Protein AF-A0A7C3LJU4-F1 (afdb_monomer_lite)

Foldseek 3Di:
DVVVVVVLVVLQVPAAEPPDQQAFDQDPQKTKHFHDFDFDPVVVPDDQFAFWKKKFWAWLQQATPDIGTSGGSPDCSVVVSRRVRSNVMGIDGPVSVPADVVVIHIDIHIHGYDD

pLDDT: mean 82.96, std 11.98, range [48.06, 95.75]

Structure (mmCIF, N/CA/C/O backbone):
data_AF-A0A7C3LJU4-F1
#
_entry.id   AF-A0A7C3LJU4-F1
#
loop_
_atom_site.group_PDB
_atom_site.id
_atom_site.type_symbol
_atom_site.label_atom_id
_atom_site.label_alt_id
_atom_site.label_comp_id
_atom_site.label_asym_id
_atom_site.label_entity_id
_atom_site.label_seq_id
_atom_site.pdbx_PDB_ins_code
_atom_site.Cartn_x
_atom_site.Cartn_y
_atom_site.Cartn_z
_atom_site.occupancy
_atom_site.B_iso_or_equiv
_atom_site.auth_seq_id
_atom_site.auth_comp_id
_atom_site.auth_asym_id
_atom_site.auth_atom_id
_atom_site.pdbx_PDB_model_num
ATOM 1 N N . MET A 1 1 ? -6.515 18.442 -21.233 1.00 52.94 1 MET A N 1
ATOM 2 C CA . MET A 1 1 ? -5.853 17.146 -20.941 1.00 52.94 1 MET A CA 1
ATOM 3 C C . MET A 1 1 ? -4.485 17.273 -20.240 1.00 52.94 1 MET A C 1
ATOM 5 O O . MET A 1 1 ? -3.880 16.246 -19.970 1.00 52.94 1 MET A O 1
ATOM 9 N N . LEU A 1 2 ? -3.998 18.476 -19.881 1.00 53.84 2 LEU A N 1
ATOM 10 C CA . LEU A 1 2 ? -2.714 18.648 -19.165 1.00 53.84 2 LEU A CA 1
ATOM 11 C C . LEU A 1 2 ? -2.793 18.287 -17.664 1.00 53.84 2 LEU A C 1
ATOM 13 O O . LEU A 1 2 ? -1.862 17.708 -17.115 1.00 53.84 2 LEU A O 1
ATOM 17 N N . SER A 1 3 ? -3.953 18.536 -17.045 1.00 71.88 3 SER A N 1
ATOM 18 C CA . SER A 1 3 ? -4.160 18.386 -15.597 1.00 71.88 3 SER A CA 1
ATOM 19 C C . SER A 1 3 ? -3.902 16.972 -15.069 1.00 71.88 3 SER A C 1
ATOM 21 O O . SER A 1 3 ? -3.360 16.831 -13.981 1.00 71.88 3 SER A O 1
ATOM 23 N N . ASP A 1 4 ? -4.253 15.924 -15.819 1.00 70.81 4 ASP A N 1
ATOM 24 C CA . ASP A 1 4 ? -4.167 14.543 -15.321 1.00 70.81 4 ASP A CA 1
ATOM 25 C C . ASP A 1 4 ? -2.708 14.074 -15.148 1.00 70.81 4 ASP A C 1
ATOM 27 O O . ASP A 1 4 ? -2.321 13.532 -14.110 1.00 70.81 4 ASP A O 1
ATOM 31 N N . ARG A 1 5 ? -1.848 14.399 -16.122 1.00 72.12 5 ARG A N 1
ATOM 32 C CA . ARG A 1 5 ? -0.415 14.065 -16.078 1.00 72.12 5 ARG A CA 1
ATOM 33 C C . ARG A 1 5 ? 0.329 14.848 -15.004 1.00 72.12 5 ARG A C 1
ATOM 35 O O . ARG A 1 5 ? 1.198 14.291 -14.333 1.00 72.12 5 ARG A O 1
ATOM 42 N N . GLU A 1 6 ? -0.005 16.123 -14.829 1.00 74.44 6 GLU A N 1
ATOM 43 C CA . GLU A 1 6 ? 0.590 16.955 -13.781 1.00 74.44 6 GLU A CA 1
ATOM 44 C C . GLU A 1 6 ? 0.179 16.471 -12.385 1.00 74.44 6 GLU A C 1
ATOM 46 O O . GLU A 1 6 ? 1.030 16.359 -11.497 1.00 74.44 6 GLU A O 1
ATOM 51 N N . SER A 1 7 ? -1.089 16.084 -12.206 1.00 77.44 7 SER A N 1
ATOM 52 C CA . SER A 1 7 ? -1.578 15.471 -10.968 1.00 77.44 7 SER A CA 1
ATOM 53 C C . SER A 1 7 ? -0.881 14.142 -10.660 1.00 77.44 7 SER A C 1
ATOM 55 O O . SER A 1 7 ? -0.474 13.925 -9.516 1.00 77.44 7 SER A O 1
ATOM 57 N N . LEU A 1 8 ? -0.670 13.278 -11.659 1.00 80.25 8 LEU A N 1
ATOM 58 C CA . LEU A 1 8 ? 0.074 12.025 -11.490 1.00 80.25 8 LEU A CA 1
ATOM 59 C C . LEU A 1 8 ? 1.537 12.277 -11.095 1.00 80.25 8 LEU A C 1
ATOM 61 O O . LEU A 1 8 ? 2.049 11.668 -10.155 1.00 80.25 8 LEU A O 1
ATOM 65 N N . ALA A 1 9 ? 2.212 13.206 -11.773 1.00 80.19 9 ALA A N 1
ATOM 66 C CA . ALA A 1 9 ? 3.597 13.545 -11.463 1.00 80.19 9 ALA A CA 1
ATOM 67 C C . ALA A 1 9 ? 3.741 14.128 -10.045 1.00 80.19 9 ALA A C 1
ATOM 69 O O . ALA A 1 9 ? 4.680 13.787 -9.321 1.00 80.19 9 ALA A O 1
ATOM 70 N N . ALA A 1 10 ? 2.800 14.976 -9.620 1.00 82.56 10 ALA A N 1
ATOM 71 C CA . ALA A 1 10 ? 2.768 15.523 -8.267 1.00 82.56 10 ALA A CA 1
ATOM 72 C C . ALA A 1 10 ? 2.537 14.435 -7.205 1.00 82.56 10 ALA A C 1
ATOM 74 O O . ALA A 1 10 ? 3.216 14.440 -6.176 1.00 82.56 10 ALA A O 1
ATOM 75 N N . ALA A 1 11 ? 1.634 13.487 -7.470 1.00 79.06 11 ALA A N 1
ATOM 76 C CA . ALA A 1 11 ? 1.387 12.328 -6.614 1.00 79.06 11 ALA A CA 1
ATOM 77 C C . ALA A 1 11 ? 2.654 11.482 -6.421 1.00 79.06 11 ALA A C 1
ATOM 79 O O . ALA A 1 11 ? 3.074 11.231 -5.294 1.00 79.06 11 ALA A O 1
ATOM 80 N N . ILE A 1 12 ? 3.341 11.146 -7.517 1.00 81.50 12 ILE A N 1
ATOM 81 C CA . ILE A 1 12 ? 4.603 10.396 -7.473 1.00 81.50 12 ILE A CA 1
ATOM 82 C C . ILE A 1 12 ? 5.662 11.142 -6.649 1.00 81.50 12 ILE A C 1
ATOM 84 O O . ILE A 1 12 ? 6.361 10.530 -5.843 1.00 81.50 12 ILE A O 1
ATOM 88 N N . ARG A 1 13 ? 5.791 12.465 -6.805 1.00 83.06 13 ARG A N 1
ATOM 89 C CA . ARG A 1 13 ? 6.771 13.262 -6.042 1.00 83.06 13 ARG A CA 1
ATOM 90 C C . ARG A 1 13 ? 6.484 13.289 -4.540 1.00 83.06 13 ARG A C 1
ATOM 92 O O . ARG A 1 13 ? 7.431 13.301 -3.763 1.00 83.06 13 ARG A O 1
ATOM 99 N N . ARG A 1 14 ? 5.209 13.284 -4.140 1.00 84.62 14 ARG A N 1
ATOM 100 C CA . ARG A 1 14 ? 4.770 13.326 -2.732 1.00 84.62 14 ARG A CA 1
ATOM 101 C C . ARG A 1 14 ? 4.604 11.945 -2.095 1.00 84.62 14 ARG A C 1
ATOM 103 O O . ARG A 1 14 ? 4.238 11.874 -0.924 1.00 84.62 14 ARG A O 1
ATOM 110 N N . ALA A 1 15 ? 4.844 10.873 -2.849 1.00 84.44 15 ALA A N 1
ATOM 111 C CA . ALA A 1 15 ? 4.733 9.515 -2.346 1.00 84.44 15 ALA A CA 1
ATOM 112 C C . ALA A 1 15 ? 5.664 9.298 -1.147 1.00 84.44 15 ALA A C 1
ATOM 114 O O . ALA A 1 15 ? 6.838 9.675 -1.180 1.00 84.44 15 ALA A O 1
ATOM 115 N N . VAL A 1 16 ? 5.129 8.672 -0.103 1.00 86.81 16 VAL A N 1
ATOM 116 C CA . VAL A 1 16 ? 5.878 8.375 1.116 1.00 86.81 16 VAL A CA 1
ATOM 117 C C . VAL A 1 16 ? 6.788 7.184 0.848 1.00 86.81 16 VAL A C 1
ATOM 119 O O . VAL A 1 16 ? 6.360 6.180 0.280 1.00 86.81 16 VAL A O 1
ATOM 122 N N . ASN A 1 17 ? 8.053 7.300 1.231 1.00 86.56 17 ASN A N 1
ATOM 123 C CA . ASN A 1 17 ? 9.030 6.243 1.030 1.00 86.56 17 ASN A CA 1
ATOM 124 C C . ASN A 1 17 ? 8.839 5.142 2.079 1.00 86.56 17 ASN A C 1
ATOM 126 O O . ASN A 1 17 ? 8.929 5.394 3.278 1.00 86.56 17 ASN A O 1
ATOM 130 N N . LEU A 1 18 ? 8.605 3.916 1.624 1.00 82.56 18 LEU A N 1
ATOM 131 C CA . LEU A 1 18 ? 8.623 2.736 2.471 1.00 82.56 18 LEU A CA 1
ATOM 132 C C . LEU A 1 18 ? 10.047 2.180 2.505 1.00 82.56 18 LEU A C 1
ATOM 134 O O . LEU A 1 18 ? 10.434 1.410 1.631 1.00 82.56 18 LEU A O 1
ATOM 138 N N . GLU A 1 19 ? 10.826 2.617 3.492 1.00 71.56 19 GLU A N 1
ATOM 139 C CA . GLU A 1 19 ? 12.236 2.227 3.648 1.00 71.56 19 GLU A CA 1
ATOM 140 C C . GLU A 1 19 ? 12.407 0.927 4.442 1.00 71.56 19 GLU A C 1
ATOM 142 O O . GLU A 1 19 ? 13.351 0.171 4.223 1.00 71.56 19 GLU A O 1
ATOM 147 N N . ARG A 1 20 ? 11.505 0.656 5.394 1.00 70.56 20 ARG A N 1
ATOM 148 C CA . ARG A 1 20 ? 11.579 -0.520 6.269 1.00 70.56 20 ARG A CA 1
ATOM 149 C C . ARG A 1 20 ? 10.247 -1.243 6.338 1.00 70.56 20 ARG A C 1
ATOM 151 O O . ARG A 1 20 ? 9.262 -0.737 6.867 1.00 70.56 20 ARG A O 1
ATOM 158 N N . TRP A 1 21 ? 10.254 -2.478 5.855 1.00 70.88 21 TRP A N 1
ATOM 159 C CA . TRP A 1 21 ? 9.140 -3.405 6.011 1.00 70.88 21 TRP A CA 1
ATOM 160 C C . TRP A 1 21 ? 8.898 -3.731 7.487 1.00 70.88 21 TRP A C 1
ATOM 162 O O . TRP A 1 21 ? 9.848 -3.964 8.234 1.00 70.88 21 TRP A O 1
ATOM 172 N N . GLY A 1 22 ? 7.629 -3.779 7.897 1.00 63.53 22 GLY A N 1
ATOM 173 C CA . GLY A 1 22 ? 7.242 -4.095 9.275 1.00 63.53 22 GLY A CA 1
ATOM 174 C C . GLY A 1 22 ? 7.324 -2.916 10.247 1.00 63.53 22 GLY A C 1
ATOM 175 O O . GLY A 1 22 ? 6.923 -3.066 11.399 1.00 63.53 22 GLY A O 1
ATOM 176 N N . GLN A 1 23 ? 7.784 -1.743 9.799 1.00 64.56 23 GLN A N 1
ATOM 177 C CA . GLN A 1 23 ? 7.578 -0.502 10.537 1.00 64.56 23 GLN A CA 1
ATOM 178 C C . GLN A 1 23 ? 6.301 0.185 10.046 1.00 64.56 23 GLN A C 1
ATOM 180 O O . GLN A 1 23 ? 6.027 0.184 8.839 1.00 64.56 23 GLN A O 1
ATOM 185 N N . PRO A 1 24 ? 5.495 0.743 10.964 1.00 68.69 24 PRO A N 1
ATOM 186 C CA . PRO A 1 24 ? 4.310 1.473 10.573 1.00 68.69 24 PRO A CA 1
ATOM 187 C C . PRO A 1 24 ? 4.696 2.713 9.762 1.00 68.69 24 PRO A C 1
ATOM 189 O O . PRO A 1 24 ? 5.498 3.535 10.204 1.00 68.69 24 PRO A O 1
ATOM 192 N N . LEU A 1 25 ? 4.110 2.849 8.575 1.00 79.25 25 LEU A N 1
ATOM 193 C CA . LEU A 1 25 ? 4.269 4.034 7.745 1.00 79.25 25 LEU A CA 1
ATOM 194 C C . LEU A 1 25 ? 3.298 5.102 8.248 1.00 79.25 25 LEU A C 1
ATOM 196 O O . LEU A 1 25 ? 2.085 4.885 8.230 1.00 79.25 25 LEU A O 1
ATOM 200 N N . VAL A 1 26 ? 3.819 6.243 8.695 1.00 78.62 26 VAL A N 1
ATOM 201 C CA . VAL A 1 26 ? 2.978 7.362 9.131 1.00 78.62 26 VAL A CA 1
ATOM 202 C C . VAL A 1 26 ? 2.748 8.304 7.955 1.00 78.62 26 VAL A C 1
ATOM 204 O O . VAL A 1 26 ? 3.684 8.917 7.446 1.00 78.62 26 VAL A O 1
ATOM 207 N N . ALA A 1 27 ? 1.499 8.421 7.510 1.00 77.50 27 ALA A N 1
ATOM 208 C CA . ALA A 1 27 ? 1.130 9.260 6.376 1.00 77.50 27 ALA A CA 1
ATOM 209 C C . ALA A 1 27 ? -0.251 9.882 6.590 1.00 77.50 27 ALA A C 1
ATOM 211 O O . ALA A 1 27 ? -1.213 9.177 6.867 1.00 77.50 27 ALA A O 1
ATOM 212 N N . LYS A 1 28 ? -0.367 11.210 6.438 1.00 75.56 28 LYS A N 1
ATOM 213 C CA . LYS A 1 28 ? -1.642 11.951 6.573 1.00 75.56 28 LYS A CA 1
ATOM 214 C C . LYS A 1 28 ? -2.403 11.670 7.887 1.00 75.56 28 LYS A C 1
ATOM 216 O O . LYS A 1 28 ? -3.628 11.612 7.891 1.00 75.56 28 LYS A O 1
ATOM 221 N N . GLY A 1 29 ? -1.685 11.477 8.996 1.00 77.88 29 GLY A N 1
ATOM 222 C CA . GLY A 1 29 ? -2.298 11.134 10.288 1.00 77.88 29 GLY A CA 1
ATOM 223 C C . GLY A 1 29 ? -2.815 9.692 10.379 1.00 77.88 29 GLY A C 1
ATOM 224 O O . GLY A 1 29 ? -3.577 9.378 11.290 1.00 77.88 29 GLY A O 1
ATOM 225 N N . LEU A 1 30 ? -2.415 8.829 9.441 1.00 84.44 30 LEU A N 1
ATOM 226 C CA . LEU A 1 30 ? -2.632 7.388 9.480 1.00 84.44 30 LEU A CA 1
ATOM 227 C C . LEU A 1 30 ? -1.343 6.672 9.854 1.00 84.44 30 LEU A C 1
ATOM 229 O O . LEU A 1 30 ? -0.270 7.017 9.360 1.00 84.44 30 LEU A O 1
ATOM 233 N N . THR A 1 31 ? -1.487 5.633 10.659 1.00 89.56 31 THR A N 1
ATOM 234 C CA . THR A 1 31 ? -0.472 4.626 10.946 1.00 89.56 31 THR A CA 1
ATOM 235 C C . THR A 1 31 ? -0.794 3.405 10.095 1.00 89.56 31 THR A C 1
ATOM 237 O O . THR A 1 31 ? -1.814 2.750 10.303 1.00 89.56 31 THR A O 1
ATOM 240 N N . ILE A 1 32 ? 0.050 3.098 9.112 1.00 89.94 32 ILE A N 1
ATOM 241 C CA . ILE A 1 32 ? -0.180 2.003 8.164 1.00 89.94 32 ILE A CA 1
ATOM 242 C C . ILE A 1 32 ? 0.727 0.832 8.524 1.00 89.94 32 ILE A C 1
ATOM 244 O O . ILE A 1 32 ? 1.950 0.929 8.434 1.00 89.94 32 ILE A O 1
ATOM 248 N N . LYS A 1 33 ? 0.132 -0.300 8.891 1.00 89.75 33 LYS A N 1
ATOM 249 C CA . LYS A 1 33 ? 0.832 -1.570 9.087 1.00 89.75 33 LYS A CA 1
ATOM 250 C C . LYS A 1 33 ? 1.081 -2.209 7.724 1.00 89.75 33 LYS A C 1
ATOM 252 O O . LYS A 1 33 ? 0.142 -2.599 7.029 1.00 89.75 33 LYS A O 1
ATOM 257 N N . THR A 1 34 ? 2.354 -2.291 7.348 1.00 87.50 34 THR A N 1
ATOM 258 C CA . THR A 1 34 ? 2.786 -2.832 6.056 1.00 87.50 34 THR A CA 1
ATOM 259 C C . THR A 1 34 ? 3.172 -4.304 6.168 1.00 87.50 34 THR A C 1
ATOM 261 O O . THR A 1 34 ? 3.799 -4.739 7.134 1.00 87.50 34 THR A O 1
ATOM 264 N N . VAL A 1 35 ? 2.819 -5.077 5.144 1.00 87.12 35 VAL A N 1
ATOM 265 C CA . VAL A 1 35 ? 3.219 -6.478 4.973 1.00 87.12 35 VAL A CA 1
ATOM 266 C C . VAL A 1 35 ? 4.318 -6.545 3.922 1.00 87.12 35 VAL A C 1
ATOM 268 O O . VAL A 1 35 ? 4.235 -5.885 2.885 1.00 87.12 35 VAL A O 1
ATOM 271 N N . ARG A 1 36 ? 5.361 -7.339 4.196 1.00 83.25 36 ARG A N 1
ATOM 272 C CA . ARG A 1 36 ? 6.490 -7.516 3.279 1.00 83.25 36 ARG A CA 1
ATOM 273 C C . ARG A 1 36 ? 6.091 -8.396 2.084 1.00 83.25 36 ARG A C 1
ATOM 275 O O . ARG A 1 36 ? 5.646 -9.523 2.309 1.00 83.25 36 ARG A O 1
ATOM 282 N N . PRO A 1 37 ? 6.314 -7.952 0.836 1.00 82.19 37 PRO A N 1
ATOM 283 C CA . PRO A 1 37 ? 6.079 -8.761 -0.350 1.00 82.19 37 PRO A CA 1
ATOM 284 C C . PRO A 1 37 ? 6.993 -9.982 -0.385 1.00 82.19 37 PRO A C 1
ATOM 286 O O . PRO A 1 37 ? 8.185 -9.916 -0.063 1.00 82.19 37 PRO A O 1
ATOM 289 N N . LYS A 1 38 ? 6.420 -11.112 -0.802 1.00 80.00 38 LYS A N 1
ATOM 290 C CA . LYS A 1 38 ? 7.153 -12.355 -1.041 1.00 80.00 38 LYS A CA 1
ATOM 291 C C . LYS A 1 38 ? 7.626 -12.373 -2.487 1.00 80.00 38 LYS A C 1
ATOM 293 O O . LYS A 1 38 ? 6.862 -12.683 -3.393 1.00 80.00 38 LYS A O 1
ATOM 298 N N . PHE A 1 39 ? 8.888 -12.029 -2.692 1.00 73.75 39 PHE A N 1
ATOM 299 C CA . PHE A 1 39 ? 9.518 -12.113 -4.004 1.00 73.75 39 PHE A CA 1
ATOM 300 C C . PHE A 1 39 ? 9.971 -13.548 -4.304 1.00 73.75 39 PHE A C 1
ATOM 302 O O . PHE A 1 39 ? 10.397 -14.268 -3.396 1.00 73.75 39 PHE A O 1
ATOM 309 N N . SER A 1 40 ? 9.910 -13.964 -5.571 1.00 67.50 40 SER A N 1
ATOM 310 C CA . SER A 1 40 ? 10.504 -15.235 -5.995 1.00 67.50 40 SER A CA 1
ATOM 311 C C . SER A 1 40 ? 12.041 -15.154 -5.911 1.00 67.50 40 SER A C 1
ATOM 313 O O . SER A 1 40 ? 12.622 -14.064 -5.908 1.00 67.50 40 SER A O 1
ATOM 315 N N . LYS A 1 41 ? 12.735 -16.302 -5.833 1.00 58.25 41 LYS A N 1
ATOM 316 C CA . LYS A 1 41 ? 14.213 -16.348 -5.742 1.00 58.25 41 LYS A CA 1
ATOM 317 C C . LYS A 1 41 ? 14.910 -15.634 -6.916 1.00 58.25 41 LYS A C 1
ATOM 319 O O . LYS A 1 41 ? 15.999 -15.103 -6.730 1.00 58.25 41 LYS A O 1
ATOM 324 N N . TYR A 1 42 ? 14.277 -15.572 -8.090 1.00 52.94 42 TYR A N 1
ATOM 325 C CA . TYR A 1 42 ? 14.812 -14.890 -9.275 1.00 52.94 42 TYR A CA 1
ATOM 326 C C . TYR A 1 42 ? 14.785 -13.359 -9.142 1.00 52.94 42 TYR A C 1
ATOM 328 O O . TYR A 1 42 ? 15.676 -12.668 -9.631 1.00 52.94 42 TYR A O 1
ATOM 336 N N . THR A 1 43 ? 13.822 -12.811 -8.402 1.00 53.25 43 THR A N 1
ATOM 337 C CA . THR A 1 43 ? 13.622 -11.366 -8.261 1.00 53.25 43 THR A CA 1
ATOM 338 C C . THR A 1 43 ? 14.697 -10.688 -7.397 1.00 53.25 43 THR A C 1
ATOM 340 O O . THR A 1 43 ? 14.976 -9.501 -7.598 1.00 53.25 43 THR A O 1
ATOM 343 N N . GLN A 1 44 ? 15.337 -11.409 -6.460 1.00 51.56 44 GLN A N 1
ATOM 344 C CA . GLN A 1 44 ? 16.449 -10.883 -5.642 1.00 51.56 44 GLN A CA 1
ATOM 345 C C . GLN A 1 44 ? 17.675 -10.474 -6.481 1.00 51.56 44 GLN A C 1
ATOM 347 O O . GLN A 1 44 ? 18.477 -9.672 -6.014 1.00 51.56 44 GLN A O 1
ATOM 352 N N . ILE A 1 45 ? 17.786 -10.976 -7.718 1.00 48.06 45 ILE A N 1
ATOM 353 C CA . ILE A 1 45 ? 18.949 -10.814 -8.610 1.00 48.06 45 ILE A CA 1
ATOM 354 C C . ILE A 1 45 ? 18.731 -9.697 -9.651 1.00 48.06 45 ILE A C 1
ATOM 356 O O . ILE A 1 45 ? 19.652 -9.316 -10.366 1.00 48.06 45 ILE A O 1
ATOM 360 N N . THR A 1 46 ? 17.531 -9.112 -9.730 1.00 54.03 46 THR A N 1
ATOM 361 C CA . THR A 1 46 ? 17.239 -8.035 -10.694 1.00 54.03 46 THR A CA 1
ATOM 362 C C . THR A 1 46 ? 17.894 -6.711 -10.277 1.00 54.03 46 THR A C 1
ATOM 364 O O . THR A 1 46 ? 17.290 -5.886 -9.583 1.00 54.03 46 THR A O 1
ATOM 367 N N . SER A 1 47 ? 19.141 -6.512 -10.706 1.00 52.41 47 SER A N 1
ATOM 368 C CA . SER A 1 47 ? 19.818 -5.219 -10.750 1.00 52.41 47 SER A CA 1
ATOM 369 C C . SER A 1 47 ? 19.142 -4.341 -11.814 1.00 52.41 47 SER A C 1
ATOM 371 O O . SER A 1 47 ? 19.101 -4.688 -12.989 1.00 52.41 47 SER A O 1
ATOM 373 N N . GLY A 1 48 ? 18.548 -3.215 -11.404 1.00 59.75 48 GLY A N 1
ATOM 374 C CA . GLY A 1 48 ? 17.985 -2.214 -12.328 1.00 59.75 48 GLY A CA 1
ATOM 375 C C . GLY A 1 48 ? 16.476 -1.955 -12.241 1.00 59.75 48 GLY A C 1
ATOM 376 O O . GLY A 1 48 ? 15.992 -1.046 -12.913 1.00 59.75 48 GLY A O 1
ATOM 377 N N . ALA A 1 49 ? 15.727 -2.681 -11.403 1.00 69.44 49 ALA A N 1
ATOM 378 C CA . ALA A 1 49 ? 14.321 -2.355 -11.149 1.00 69.44 49 ALA A CA 1
ATOM 379 C C . ALA A 1 49 ? 14.204 -0.991 -10.445 1.00 69.44 49 ALA A C 1
ATOM 381 O O . ALA A 1 49 ? 14.869 -0.746 -9.434 1.00 69.44 49 ALA A O 1
ATOM 382 N N . ARG A 1 50 ? 13.354 -0.099 -10.967 1.00 82.94 50 ARG A N 1
ATOM 383 C CA . ARG A 1 50 ? 13.049 1.180 -10.303 1.00 82.94 50 ARG A CA 1
ATOM 384 C C . ARG A 1 50 ? 12.162 0.925 -9.086 1.00 82.94 50 ARG A C 1
ATOM 386 O O . ARG A 1 50 ? 11.431 -0.057 -9.052 1.00 82.94 50 ARG A O 1
ATOM 393 N N . ALA A 1 51 ? 12.188 1.825 -8.108 1.00 85.44 51 ALA A N 1
ATOM 394 C CA . ALA A 1 51 ? 11.245 1.780 -6.993 1.00 85.44 51 ALA A CA 1
ATOM 395 C C . ALA A 1 51 ? 9.815 2.028 -7.518 1.00 85.44 51 ALA A C 1
ATOM 397 O O . ALA A 1 51 ? 9.555 3.133 -8.014 1.00 85.44 51 ALA A O 1
ATOM 398 N N . PRO A 1 52 ? 8.895 1.047 -7.446 1.00 90.00 52 PRO A N 1
ATOM 399 C CA . PRO A 1 52 ? 7.529 1.265 -7.889 1.00 90.00 52 PRO A CA 1
ATOM 400 C C . PRO A 1 52 ? 6.809 2.223 -6.937 1.00 90.00 52 PRO A C 1
ATOM 402 O O . PRO A 1 52 ? 7.102 2.290 -5.738 1.00 90.00 52 PRO A O 1
ATOM 405 N N . VAL A 1 53 ? 5.850 2.969 -7.480 1.00 92.44 53 VAL A N 1
ATOM 406 C CA . VAL A 1 53 ? 4.966 3.845 -6.709 1.00 92.44 53 VAL A CA 1
ATOM 407 C C . VAL A 1 53 ? 3.543 3.346 -6.862 1.00 92.44 53 VAL A C 1
ATOM 409 O O . VAL A 1 53 ? 3.028 3.263 -7.978 1.00 92.44 53 VAL A O 1
ATOM 412 N N . ILE A 1 54 ? 2.914 3.037 -5.736 1.00 93.44 54 ILE A N 1
ATOM 413 C CA . ILE A 1 54 ? 1.535 2.562 -5.664 1.00 93.44 54 ILE A CA 1
ATOM 414 C C . ILE A 1 54 ? 0.673 3.559 -4.895 1.00 93.44 54 ILE A C 1
ATOM 4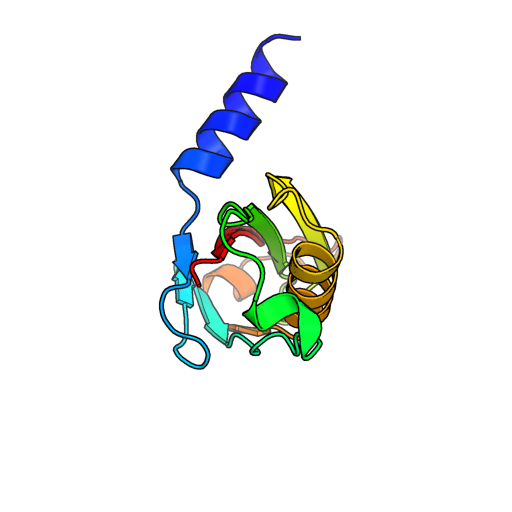16 O O . ILE A 1 54 ? 1.144 4.223 -3.977 1.00 93.44 54 ILE A O 1
ATOM 420 N N . ARG A 1 55 ? -0.601 3.647 -5.256 1.00 94.56 55 ARG A N 1
ATOM 421 C CA . ARG A 1 55 ? -1.645 4.331 -4.502 1.00 94.56 55 ARG A CA 1
ATOM 422 C C . ARG A 1 55 ? -2.508 3.284 -3.832 1.00 94.56 55 ARG A C 1
ATOM 424 O O . ARG A 1 55 ? -3.113 2.473 -4.523 1.00 94.56 55 ARG A O 1
ATOM 431 N N . VAL A 1 56 ? -2.578 3.332 -2.512 1.00 94.50 56 VAL A N 1
ATOM 432 C CA . VAL A 1 56 ? -3.407 2.443 -1.700 1.00 94.50 56 VAL A CA 1
ATOM 433 C C . VAL A 1 56 ? -4.587 3.243 -1.166 1.00 94.50 56 VAL A C 1
ATOM 435 O O . VAL A 1 56 ? -4.400 4.313 -0.587 1.00 94.50 56 VAL A O 1
ATOM 438 N N . MET A 1 57 ? -5.799 2.752 -1.397 1.00 95.19 57 MET A N 1
ATOM 439 C CA . MET A 1 57 ? -7.043 3.385 -0.966 1.00 95.19 57 MET A CA 1
ATOM 440 C C . MET A 1 57 ? -7.562 2.656 0.269 1.00 95.19 57 MET A C 1
ATOM 442 O O . MET A 1 57 ? -7.901 1.478 0.188 1.00 95.19 57 MET A O 1
ATOM 446 N N . PHE A 1 58 ? -7.595 3.340 1.412 1.00 95.00 58 PHE A N 1
ATOM 447 C CA . PHE A 1 58 ? -8.056 2.762 2.676 1.00 95.00 58 PHE A CA 1
ATOM 448 C C . PHE A 1 58 ? -9.489 3.185 2.989 1.00 95.00 58 PHE A C 1
ATOM 450 O O . PHE A 1 58 ? -9.794 4.376 2.937 1.00 95.00 58 PHE A O 1
ATOM 457 N N . LEU A 1 59 ? -10.332 2.220 3.355 1.00 94.44 59 LEU A N 1
ATOM 458 C CA . LEU A 1 59 ? -11.689 2.434 3.870 1.00 94.44 59 LEU A CA 1
ATOM 459 C C . LEU A 1 59 ? -11.661 2.917 5.319 1.00 94.44 59 LEU A C 1
ATOM 461 O O . LEU A 1 59 ? -10.668 2.723 6.025 1.00 94.44 59 LEU A O 1
ATOM 465 N N . ARG A 1 60 ? -12.805 3.414 5.809 1.00 93.88 60 ARG A N 1
ATOM 466 C CA . ARG A 1 60 ? -13.032 3.697 7.239 1.00 93.88 60 ARG A CA 1
ATOM 467 C C . ARG A 1 60 ? -12.623 2.542 8.153 1.00 93.88 60 ARG A C 1
ATOM 469 O O . ARG A 1 60 ? -12.043 2.765 9.212 1.00 93.88 60 ARG A O 1
ATOM 476 N N . SER A 1 61 ? -12.860 1.303 7.724 1.00 92.81 61 SER A N 1
ATOM 477 C CA . SER A 1 61 ? -12.490 0.102 8.480 1.00 92.81 61 SER A CA 1
ATOM 478 C C . SER A 1 61 ? -10.976 -0.131 8.596 1.00 92.81 61 SER A C 1
ATOM 480 O O . SER A 1 61 ? -10.565 -1.127 9.187 1.00 92.81 61 SER A O 1
ATOM 482 N N . GLY A 1 62 ? -10.146 0.690 7.946 1.00 92.44 62 GLY A N 1
ATOM 483 C CA . GLY A 1 62 ? -8.698 0.508 7.869 1.00 92.44 62 GLY A CA 1
ATOM 484 C C . GLY A 1 62 ? -8.243 -0.555 6.874 1.00 92.44 62 GLY A C 1
ATOM 485 O O . GLY A 1 62 ? -7.047 -0.805 6.759 1.00 92.44 62 GLY A O 1
ATOM 486 N N . LYS A 1 63 ? -9.169 -1.181 6.141 1.00 95.06 63 LYS A N 1
ATOM 487 C CA . LYS A 1 63 ? -8.846 -2.162 5.098 1.00 95.06 63 LYS A CA 1
ATOM 488 C C . LYS A 1 63 ? -8.581 -1.461 3.774 1.00 95.06 63 LYS A C 1
ATOM 490 O O . LYS A 1 63 ? -9.089 -0.367 3.534 1.00 95.06 63 LYS A O 1
ATOM 495 N N . VAL A 1 64 ? -7.803 -2.110 2.919 1.00 95.75 64 VAL A N 1
ATOM 496 C CA . VAL A 1 64 ? -7.573 -1.648 1.551 1.00 95.75 64 VAL A CA 1
ATOM 497 C C . VAL A 1 64 ? -8.787 -1.976 0.688 1.00 95.75 64 VAL A C 1
ATOM 499 O O . VAL A 1 64 ? -9.208 -3.127 0.627 1.00 95.75 64 VAL A O 1
ATOM 502 N N . ASP A 1 65 ? -9.326 -0.955 0.031 1.00 95.69 65 ASP A N 1
ATOM 503 C CA . ASP A 1 65 ? -10.343 -1.073 -1.017 1.00 95.69 65 ASP A CA 1
ATOM 504 C C . ASP A 1 65 ? -9.691 -1.380 -2.366 1.00 95.69 65 ASP A C 1
ATOM 506 O O . ASP A 1 65 ? -10.073 -2.311 -3.070 1.00 95.69 65 ASP A O 1
ATOM 510 N N . ASN A 1 66 ? -8.652 -0.609 -2.705 1.00 95.25 66 ASN A N 1
ATOM 511 C CA . ASN A 1 66 ? -8.024 -0.666 -4.015 1.00 95.25 66 ASN A CA 1
ATOM 512 C C . ASN A 1 66 ? -6.536 -0.294 -3.971 1.00 95.25 66 ASN A C 1
ATOM 514 O O . ASN A 1 66 ? -6.087 0.482 -3.119 1.00 95.25 66 ASN A O 1
ATOM 518 N N . VAL A 1 67 ? -5.779 -0.818 -4.937 1.00 94.38 67 VAL A N 1
ATOM 519 C CA . VAL A 1 67 ? -4.363 -0.515 -5.159 1.00 94.38 67 VAL A CA 1
ATOM 520 C C . VAL A 1 67 ? -4.142 -0.184 -6.631 1.00 94.38 67 VAL A C 1
ATOM 522 O O . VAL A 1 67 ? -4.430 -0.989 -7.513 1.00 94.38 67 VAL A O 1
ATOM 525 N N . ILE A 1 68 ? -3.580 0.992 -6.903 1.00 94.50 68 ILE A N 1
ATOM 526 C CA . ILE A 1 68 ? -3.290 1.476 -8.256 1.00 94.50 68 ILE A CA 1
ATOM 527 C C . ILE A 1 68 ? -1.781 1.647 -8.408 1.00 94.50 68 ILE A C 1
ATOM 529 O O . ILE A 1 68 ? -1.142 2.308 -7.593 1.00 94.50 68 ILE A O 1
ATOM 533 N N . VAL A 1 69 ? -1.192 1.104 -9.472 1.00 92.81 69 VAL A N 1
ATOM 534 C CA . VAL A 1 69 ? 0.221 1.346 -9.794 1.00 92.81 69 VAL A CA 1
ATOM 535 C C . VAL A 1 69 ? 0.342 2.696 -10.503 1.00 92.81 69 VAL A C 1
ATOM 537 O O . VAL A 1 69 ? -0.096 2.844 -11.640 1.00 92.81 69 VAL A O 1
ATOM 540 N N . LEU A 1 70 ? 0.938 3.685 -9.833 1.00 91.69 70 LEU A N 1
ATOM 541 C CA . LEU A 1 70 ? 1.209 5.012 -10.403 1.00 91.69 70 LEU A CA 1
ATOM 542 C C . LEU A 1 70 ? 2.510 5.025 -11.215 1.00 91.69 70 LEU A C 1
ATOM 544 O O . LEU A 1 70 ? 2.628 5.752 -12.197 1.00 91.69 70 LEU A O 1
ATOM 548 N N . SER A 1 71 ? 3.496 4.230 -10.792 1.00 91.75 71 SER A N 1
ATOM 549 C CA . SER A 1 71 ? 4.750 4.013 -11.514 1.00 91.75 71 SER A CA 1
ATOM 550 C C . SER A 1 71 ? 5.216 2.576 -11.319 1.00 91.75 71 SER A C 1
ATOM 552 O O . SER A 1 71 ? 5.433 2.142 -10.191 1.00 91.75 71 SER A O 1
ATOM 554 N N . THR A 1 72 ? 5.406 1.860 -12.424 1.00 89.88 72 THR A N 1
ATOM 555 C CA . THR A 1 72 ? 5.965 0.500 -12.456 1.00 89.88 72 THR A CA 1
ATOM 556 C C . THR A 1 72 ? 7.463 0.504 -12.134 1.00 89.88 72 THR A C 1
ATOM 558 O O . THR A 1 72 ? 8.174 1.472 -12.430 1.00 89.88 72 THR A O 1
ATOM 561 N N . SER A 1 73 ? 7.953 -0.592 -11.554 1.00 86.50 73 SER A N 1
ATOM 562 C CA . SER A 1 73 ? 9.388 -0.868 -11.423 1.00 86.50 73 SER A CA 1
ATOM 563 C C . SER A 1 73 ? 10.054 -1.253 -12.751 1.00 86.50 73 SER A C 1
ATOM 565 O O . SER A 1 73 ? 11.284 -1.246 -12.846 1.00 86.50 73 SER A O 1
ATOM 567 N N . GLY A 1 74 ? 9.252 -1.576 -13.771 1.00 87.00 74 GLY A N 1
ATOM 568 C CA . GLY A 1 74 ? 9.670 -2.156 -15.046 1.00 87.00 74 GLY A CA 1
ATOM 569 C C . GLY A 1 74 ? 9.795 -3.683 -15.016 1.00 87.00 74 GLY A C 1
ATOM 570 O O . GLY A 1 74 ? 10.127 -4.275 -16.039 1.00 87.00 74 GLY A O 1
ATOM 571 N N . VAL A 1 75 ? 9.533 -4.327 -13.871 1.00 85.38 75 VA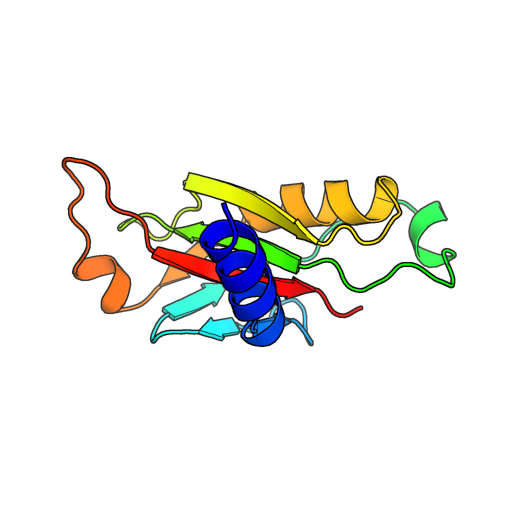L A N 1
ATOM 572 C CA . VAL A 1 75 ? 9.660 -5.780 -13.691 1.00 85.38 75 VAL A CA 1
ATOM 573 C C . VAL A 1 75 ? 8.376 -6.327 -13.066 1.00 85.38 75 VAL A C 1
ATOM 575 O O . VAL A 1 75 ? 8.076 -6.060 -11.904 1.00 85.38 75 VAL A O 1
ATOM 578 N N . ALA A 1 76 ? 7.622 -7.133 -13.817 1.00 84.12 76 ALA A N 1
ATOM 579 C CA . ALA A 1 76 ? 6.347 -7.692 -13.352 1.00 84.12 76 ALA A CA 1
ATOM 580 C C . ALA A 1 76 ? 6.504 -8.550 -12.080 1.00 84.12 76 ALA A C 1
ATOM 582 O O . ALA A 1 76 ? 5.698 -8.439 -11.157 1.00 84.12 76 ALA A O 1
ATOM 583 N N . ASP A 1 77 ? 7.591 -9.322 -11.986 1.00 82.38 77 ASP A N 1
ATOM 584 C CA . ASP A 1 77 ? 7.972 -10.100 -10.798 1.00 82.38 77 ASP A CA 1
ATOM 585 C C . ASP A 1 77 ? 8.293 -9.249 -9.556 1.00 82.38 77 ASP A C 1
ATOM 587 O O . ASP A 1 77 ? 8.412 -9.790 -8.457 1.00 82.38 77 ASP A O 1
ATOM 591 N N . VAL A 1 78 ? 8.446 -7.930 -9.701 1.00 82.50 78 VAL A N 1
ATOM 592 C CA . VAL A 1 78 ? 8.569 -6.981 -8.583 1.00 82.50 78 VAL A CA 1
ATOM 593 C C . VAL A 1 78 ? 7.226 -6.311 -8.307 1.00 82.50 78 VAL A C 1
ATOM 595 O O . VAL A 1 78 ? 6.788 -6.279 -7.159 1.00 82.50 78 VAL A O 1
ATOM 598 N N . ASP A 1 79 ? 6.558 -5.805 -9.343 1.00 86.94 79 ASP A N 1
ATOM 599 C CA . ASP A 1 79 ? 5.316 -5.044 -9.185 1.00 86.94 79 ASP A CA 1
ATOM 600 C C . ASP A 1 79 ? 4.179 -5.902 -8.631 1.00 86.94 79 ASP A C 1
ATOM 602 O O . ASP A 1 79 ? 3.439 -5.455 -7.753 1.00 86.94 79 ASP A O 1
ATOM 606 N N . ARG A 1 80 ? 4.047 -7.147 -9.106 1.00 88.62 80 ARG A N 1
ATOM 607 C CA . ARG A 1 80 ? 2.934 -8.011 -8.711 1.00 88.62 80 ARG A CA 1
ATOM 608 C C . ARG A 1 80 ? 2.979 -8.370 -7.221 1.00 88.62 80 ARG A C 1
ATOM 610 O O . ARG A 1 80 ? 1.993 -8.090 -6.543 1.00 88.62 80 ARG A O 1
ATOM 617 N N . PRO A 1 81 ? 4.106 -8.856 -6.660 1.00 88.88 81 PRO A N 1
ATOM 618 C CA . PRO A 1 81 ? 4.199 -9.093 -5.221 1.00 88.88 81 PRO A CA 1
ATOM 619 C C . PRO A 1 81 ? 3.994 -7.837 -4.375 1.00 88.88 81 PRO A C 1
ATOM 621 O O . PRO A 1 81 ? 3.458 -7.933 -3.274 1.00 88.88 81 PRO A O 1
ATOM 624 N N . VAL A 1 82 ? 4.422 -6.665 -4.863 1.00 89.38 82 VAL A N 1
ATOM 625 C CA . VAL A 1 82 ? 4.215 -5.386 -4.167 1.00 89.38 82 VAL A CA 1
ATOM 626 C C . VAL A 1 82 ? 2.728 -5.055 -4.063 1.00 89.38 82 VAL A C 1
ATOM 628 O O . VAL A 1 82 ? 2.262 -4.720 -2.976 1.00 89.38 82 VAL A O 1
ATOM 631 N N . VAL A 1 83 ? 1.983 -5.179 -5.163 1.00 92.25 83 VAL A N 1
ATOM 632 C CA . VAL A 1 83 ? 0.531 -4.954 -5.176 1.00 92.25 83 VAL A CA 1
ATOM 633 C C . VAL A 1 83 ? -0.184 -5.979 -4.297 1.00 92.25 83 VAL A C 1
ATOM 635 O O . VAL A 1 83 ? -0.986 -5.592 -3.448 1.00 92.25 83 VAL A O 1
ATOM 638 N N . ASP A 1 84 ? 0.148 -7.263 -4.438 1.00 92.06 84 ASP A N 1
ATOM 639 C CA . ASP A 1 84 ? -0.468 -8.338 -3.653 1.00 92.06 84 ASP A CA 1
ATOM 640 C C . ASP A 1 84 ? -0.241 -8.128 -2.144 1.00 92.06 84 ASP A C 1
ATOM 642 O O . ASP A 1 84 ? -1.161 -8.290 -1.343 1.00 92.06 84 ASP A O 1
ATOM 646 N N . ALA A 1 85 ? 0.961 -7.699 -1.744 1.00 90.69 85 ALA A N 1
ATOM 647 C CA . ALA A 1 85 ? 1.260 -7.365 -0.354 1.00 90.69 85 ALA A CA 1
ATOM 648 C C . ALA A 1 85 ? 0.515 -6.114 0.124 1.00 90.69 85 ALA A C 1
ATOM 650 O O . ALA A 1 85 ? 0.065 -6.082 1.268 1.00 90.69 85 ALA A O 1
ATOM 651 N N . ALA A 1 86 ? 0.368 -5.100 -0.734 1.00 91.81 86 ALA A N 1
ATOM 652 C CA . ALA A 1 86 ? -0.336 -3.866 -0.401 1.00 91.81 86 ALA A CA 1
ATOM 653 C C . ALA A 1 86 ? -1.811 -4.107 -0.066 1.00 91.81 86 ALA A C 1
ATOM 655 O O . ALA A 1 86 ? -2.313 -3.497 0.871 1.00 91.81 86 ALA A O 1
ATOM 656 N N . PHE A 1 87 ? -2.483 -5.052 -0.732 1.00 94.38 87 PHE A N 1
ATOM 657 C CA . PHE A 1 87 ? -3.851 -5.455 -0.370 1.00 94.38 87 PHE A CA 1
ATOM 658 C C . PHE A 1 87 ? -3.971 -6.061 1.037 1.00 94.38 87 PHE A C 1
ATOM 660 O O . PHE A 1 87 ? -5.064 -6.103 1.598 1.00 94.38 87 PHE A O 1
ATOM 667 N N . GLN A 1 88 ? -2.864 -6.514 1.628 1.00 93.25 88 GLN A N 1
ATOM 668 C CA . GLN A 1 88 ? -2.827 -7.046 2.992 1.00 93.25 88 GLN A CA 1
ATOM 669 C C . GLN A 1 88 ? -2.483 -5.982 4.041 1.00 93.25 88 GLN A C 1
ATOM 671 O O . GLN A 1 88 ? -2.392 -6.300 5.227 1.00 93.25 88 GLN A O 1
ATOM 676 N N . TRP A 1 89 ? -2.244 -4.735 3.630 1.00 93.00 89 TRP A N 1
ATOM 677 C CA . TRP A 1 89 ? -1.950 -3.652 4.561 1.00 93.00 89 TRP A CA 1
ATOM 678 C C . TRP A 1 89 ? -3.207 -3.226 5.314 1.00 93.00 89 TRP A C 1
ATOM 680 O O . TRP A 1 89 ? -4.332 -3.365 4.835 1.00 93.00 89 TRP A O 1
ATOM 690 N N . THR A 1 90 ? -3.006 -2.659 6.497 1.00 93.25 90 THR A N 1
ATOM 691 C CA . THR A 1 90 ? -4.090 -2.069 7.285 1.00 93.25 90 THR A CA 1
ATOM 692 C C . THR A 1 90 ? -3.687 -0.690 7.768 1.00 93.25 90 THR A C 1
ATOM 694 O O . THR A 1 90 ? -2.543 -0.497 8.175 1.00 93.25 90 THR A O 1
ATOM 697 N N . ALA A 1 91 ? -4.618 0.253 7.765 1.00 93.81 91 ALA A N 1
ATOM 698 C CA . ALA A 1 91 ? -4.422 1.591 8.298 1.00 93.81 91 ALA A CA 1
ATOM 699 C C . ALA A 1 91 ? -5.236 1.794 9.578 1.00 93.81 91 ALA A C 1
ATOM 701 O O . ALA A 1 91 ? -6.342 1.281 9.719 1.00 93.81 91 ALA A O 1
ATOM 702 N N . GLU A 1 92 ? -4.695 2.584 10.494 1.00 92.69 92 GLU A N 1
ATOM 703 C CA . GLU A 1 92 ? -5.359 3.026 11.717 1.00 92.69 92 GLU A CA 1
ATOM 704 C C . GLU A 1 92 ? -5.133 4.533 11.880 1.00 92.69 92 GLU A C 1
ATOM 706 O O . GLU A 1 92 ? -4.080 5.049 11.506 1.00 92.69 92 GLU A O 1
ATOM 711 N N . GLY A 1 93 ? -6.107 5.260 12.426 1.00 90.44 93 GLY A N 1
ATOM 712 C CA . GLY A 1 93 ? -5.972 6.694 12.696 1.00 90.44 93 GLY A CA 1
ATOM 713 C C . GLY A 1 93 ? -7.296 7.448 12.647 1.00 90.44 93 GLY A C 1
ATOM 714 O O . GLY A 1 93 ? -8.274 6.991 12.052 1.00 90.44 93 GLY A O 1
ATOM 715 N N . GLU A 1 94 ? -7.325 8.635 13.254 1.00 88.00 94 GLU A N 1
ATOM 716 C CA . GLU A 1 94 ? -8.534 9.468 13.339 1.00 88.00 94 GLU A CA 1
ATOM 717 C C . GLU A 1 94 ? -9.034 9.932 11.968 1.00 88.00 94 GLU A C 1
ATOM 719 O O . GLU A 1 94 ? -10.228 10.164 11.789 1.00 88.00 94 GLU A O 1
ATOM 724 N N . ALA A 1 95 ? -8.146 10.040 10.975 1.00 87.81 95 ALA A N 1
ATOM 725 C CA . ALA A 1 95 ? -8.542 10.417 9.624 1.00 87.81 95 ALA A CA 1
ATOM 726 C C . ALA A 1 95 ? -9.484 9.381 8.978 1.00 87.81 95 ALA A C 1
ATOM 728 O O . ALA A 1 95 ? -10.375 9.783 8.238 1.00 87.81 95 ALA A O 1
ATOM 729 N N . LEU A 1 96 ? -9.367 8.085 9.309 1.00 89.56 96 LEU A N 1
ATOM 730 C CA . LEU A 1 96 ? -10.304 7.056 8.826 1.00 89.56 96 LEU A CA 1
ATOM 731 C C . LEU A 1 96 ? -11.692 7.202 9.446 1.00 89.56 96 LEU A C 1
ATOM 733 O O . LEU A 1 96 ? -12.692 6.935 8.791 1.00 89.56 96 LEU A O 1
ATOM 737 N N . GLN A 1 97 ? -11.761 7.645 10.704 1.00 88.19 97 GLN A N 1
ATOM 738 C CA . GLN A 1 97 ? -13.031 7.797 11.416 1.00 88.19 97 GLN A CA 1
ATOM 739 C C . GLN A 1 97 ? -13.910 8.897 10.823 1.00 88.19 97 GLN A C 1
ATOM 741 O O . GLN A 1 97 ? -15.122 8.857 11.009 1.00 88.19 97 GLN A O 1
ATOM 746 N N . LYS A 1 98 ? -13.300 9.842 10.100 1.00 89.19 98 LYS A N 1
ATOM 747 C CA . LYS A 1 98 ? -13.980 10.947 9.418 1.00 89.19 98 LYS A CA 1
ATOM 748 C C . LYS A 1 98 ? -14.584 10.554 8.068 1.00 89.19 98 LYS A C 1
ATOM 750 O O . LYS A 1 98 ? -15.277 11.375 7.483 1.00 89.19 98 LYS A O 1
ATOM 755 N N . LEU A 1 99 ? -14.301 9.350 7.571 1.00 90.38 99 LEU A N 1
ATOM 756 C CA . LEU A 1 99 ? -14.862 8.851 6.319 1.00 90.38 99 LEU A CA 1
ATOM 757 C C . LEU A 1 99 ? -16.301 8.380 6.521 1.00 90.38 99 LEU A C 1
ATOM 759 O O . LEU A 1 99 ? -16.645 7.830 7.566 1.00 90.38 99 LEU A O 1
ATOM 763 N N . SER A 1 100 ? -17.138 8.551 5.508 1.00 88.88 100 SER A N 1
ATOM 764 C CA . SER A 1 100 ? -18.455 7.924 5.471 1.00 88.88 100 SER A CA 1
ATOM 765 C C . SER A 1 100 ? -18.326 6.448 5.097 1.00 88.88 100 SER A C 1
ATOM 767 O O . SER A 1 100 ? -17.557 6.080 4.211 1.00 88.88 100 SER A O 1
ATOM 769 N N . ASP A 1 101 ? -19.105 5.588 5.754 1.00 86.31 101 ASP A N 1
ATOM 770 C CA . ASP A 1 101 ? -19.287 4.189 5.331 1.00 86.31 101 ASP A CA 1
ATOM 771 C C . ASP A 1 101 ? -20.403 4.048 4.274 1.00 86.31 101 ASP A C 1
ATOM 773 O O . ASP A 1 101 ? -20.536 2.996 3.652 1.00 86.31 101 ASP A O 1
ATOM 777 N N . ASN A 1 102 ? -21.215 5.092 4.055 1.00 87.31 102 ASN A N 1
ATOM 778 C CA . ASN A 1 102 ? -22.315 5.076 3.092 1.00 87.31 102 ASN A CA 1
ATOM 779 C C . ASN A 1 102 ? -22.544 6.459 2.432 1.00 87.31 102 ASN A C 1
ATOM 781 O O . ASN A 1 102 ? -23.117 7.336 3.082 1.00 87.31 102 ASN A O 1
ATOM 785 N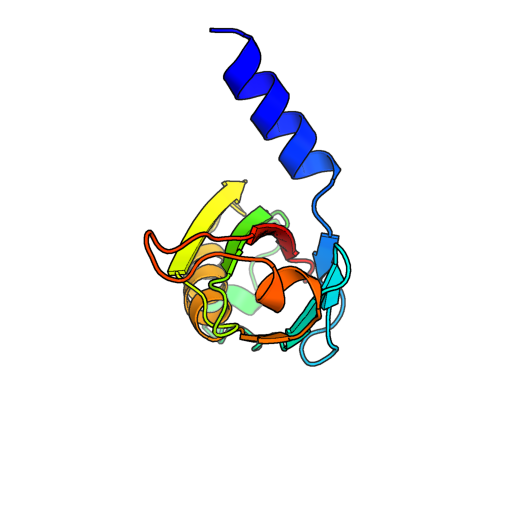 N . PRO A 1 103 ? -22.147 6.661 1.160 1.00 86.06 103 PRO A N 1
ATOM 786 C CA . PRO A 1 103 ? -21.338 5.745 0.352 1.00 86.06 103 PRO A CA 1
ATOM 787 C C . PRO A 1 103 ? -19.931 5.565 0.955 1.00 86.06 103 PRO A C 1
ATOM 789 O O . PRO A 1 103 ? -19.467 6.456 1.668 1.00 86.06 103 PRO A O 1
ATOM 792 N N . PRO A 1 104 ? -19.254 4.430 0.703 1.00 87.75 104 PRO A N 1
ATOM 793 C CA . PRO A 1 104 ? -17.936 4.169 1.267 1.00 87.75 104 PRO A CA 1
ATOM 794 C C . PRO A 1 104 ? -16.906 5.155 0.712 1.00 87.75 104 PRO A C 1
ATOM 796 O O . PRO A 1 104 ? -16.596 5.162 -0.481 1.00 87.75 104 PRO A O 1
ATOM 799 N N . GLU A 1 105 ? -16.361 5.985 1.593 1.00 92.88 105 GLU A N 1
ATOM 800 C CA . GLU A 1 105 ? -15.264 6.891 1.278 1.00 92.88 105 GLU A CA 1
ATOM 801 C C . GLU A 1 105 ? -13.912 6.222 1.547 1.00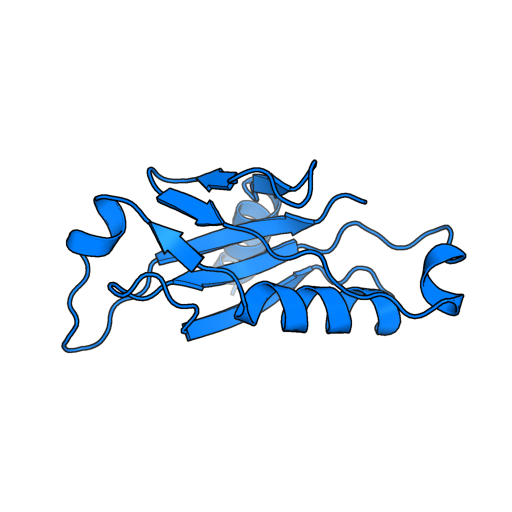 92.88 105 GLU A C 1
ATOM 803 O O . GLU A 1 105 ? -13.763 5.361 2.419 1.00 92.88 105 GLU A O 1
ATOM 808 N N . THR A 1 106 ? -12.896 6.643 0.792 1.00 93.00 106 THR A N 1
ATOM 809 C CA . THR A 1 106 ? -11.530 6.135 0.934 1.00 93.00 106 THR A CA 1
ATOM 810 C C . THR A 1 106 ? -10.518 7.265 1.044 1.00 93.00 106 THR A C 1
ATOM 812 O O . THR A 1 106 ? -10.697 8.349 0.486 1.00 93.00 106 THR A O 1
ATOM 815 N N . ILE A 1 107 ? -9.406 7.000 1.731 1.00 92.00 107 ILE A N 1
ATOM 816 C CA . ILE A 1 107 ? -8.250 7.900 1.756 1.00 92.00 107 ILE A CA 1
ATOM 817 C C . ILE A 1 107 ? -7.136 7.304 0.893 1.00 92.00 107 ILE A C 1
ATOM 819 O O . ILE A 1 107 ? -6.625 6.230 1.222 1.00 92.00 107 ILE A O 1
ATOM 823 N N . PRO A 1 108 ? -6.711 7.995 -0.184 1.00 93.44 108 PRO A N 1
ATOM 824 C CA . PRO A 1 108 ? -5.591 7.554 -0.998 1.00 93.44 108 PRO A CA 1
ATOM 825 C C . PRO A 1 108 ? -4.258 7.931 -0.344 1.00 93.44 108 PRO A C 1
ATOM 827 O O . PRO A 1 108 ? -4.005 9.106 -0.027 1.00 93.44 108 PRO A O 1
ATOM 830 N N . ILE A 1 109 ? -3.379 6.942 -0.204 1.00 92.44 109 ILE A N 1
ATOM 831 C CA . ILE A 1 109 ? -1.989 7.102 0.218 1.00 92.44 109 ILE A CA 1
ATOM 832 C C . ILE A 1 109 ? -1.069 6.625 -0.900 1.00 92.44 109 ILE A C 1
ATOM 834 O O . ILE A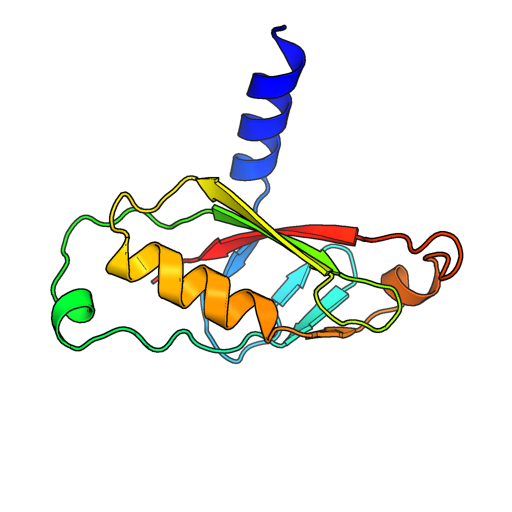 1 109 ? -1.135 5.474 -1.326 1.00 92.44 109 ILE A O 1
ATOM 838 N N . ASP A 1 110 ? -0.190 7.517 -1.347 1.00 93.62 110 ASP A N 1
ATOM 839 C CA . ASP A 1 110 ? 0.812 7.213 -2.361 1.00 93.62 110 ASP A CA 1
ATOM 840 C C . ASP A 1 110 ? 2.089 6.751 -1.658 1.00 93.62 110 ASP A C 1
ATOM 842 O O . ASP A 1 110 ? 2.634 7.467 -0.814 1.00 93.62 110 ASP A O 1
ATOM 846 N N . VAL A 1 111 ? 2.561 5.553 -1.991 1.00 89.75 111 VAL A N 1
ATOM 847 C CA . VAL A 1 111 ? 3.710 4.907 -1.358 1.00 89.75 111 VAL A CA 1
ATOM 848 C C . VAL A 1 111 ? 4.722 4.518 -2.420 1.00 89.75 111 VAL A C 1
ATOM 850 O O . VAL A 1 111 ? 4.413 3.792 -3.365 1.00 89.75 111 VAL A O 1
ATOM 853 N N . ARG A 1 112 ? 5.954 4.998 -2.254 1.00 90.06 112 ARG A N 1
ATOM 854 C CA . ARG A 1 112 ? 7.112 4.550 -3.022 1.00 90.06 112 ARG A CA 1
ATOM 855 C C . ARG A 1 112 ? 7.755 3.394 -2.278 1.00 90.06 112 ARG A C 1
ATOM 857 O O . ARG A 1 112 ? 8.220 3.563 -1.155 1.00 90.06 112 ARG A O 1
ATOM 864 N N . VAL A 1 113 ? 7.810 2.236 -2.915 1.00 84.81 113 VAL A N 1
ATOM 865 C CA . VAL A 1 113 ? 8.398 1.040 -2.318 1.00 84.81 113 VAL A CA 1
ATOM 866 C C . VAL A 1 113 ? 9.890 1.032 -2.609 1.00 84.81 113 VAL A C 1
ATOM 868 O O . VAL A 1 113 ? 10.307 0.815 -3.746 1.00 84.81 113 VAL A O 1
ATOM 871 N N . ILE A 1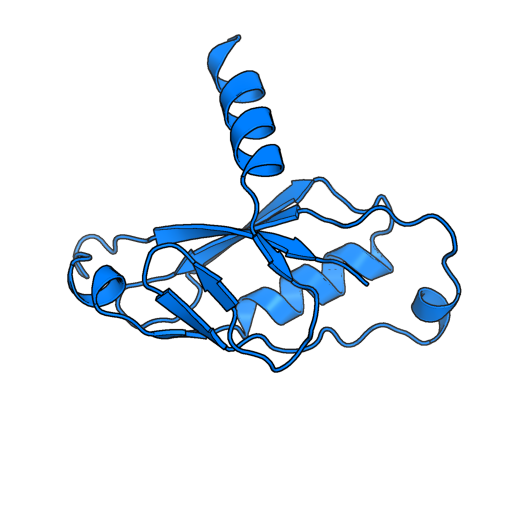 114 ? 10.685 1.317 -1.580 1.00 74.44 114 ILE A N 1
ATOM 872 C CA . ILE A 1 114 ? 12.144 1.300 -1.663 1.00 74.44 114 ILE A CA 1
ATOM 873 C C . ILE A 1 114 ? 12.624 -0.078 -1.203 1.00 74.44 114 ILE A C 1
ATOM 875 O O . ILE A 1 114 ? 12.018 -0.711 -0.337 1.00 74.44 114 ILE A O 1
ATOM 879 N N . ARG A 1 115 ? 13.644 -0.592 -1.887 1.00 62.66 115 ARG A N 1
ATOM 880 C CA . ARG A 1 115 ? 14.170 -1.938 -1.677 1.00 62.66 115 ARG A CA 1
ATOM 881 C C . ARG A 1 115 ? 15.158 -1.997 -0.525 1.00 62.66 115 ARG A C 1
ATOM 883 O O . ARG A 1 115 ? 15.941 -1.032 -0.403 1.00 62.66 115 ARG A O 1
#

Sequence (115 aa):
MLSDRESLAAAIRRAVNLERWGQPLVAKGLTIKTVRPKFSKYTQITSGARAPVIRVMFLRSGKVDNVIVLSTSGVADVDRPVVDAAFQWTAEGEALQKLSDNPPETIPIDVRVIR

Radius of gyration: 14.48 Å; chains: 1; bounding box: 42×35×34 Å

Secondary structure (DSSP, 8-state):
-HHHHHHHHHHHHHPEEE-STTSPEEETTEEEEPPPP---TTGGG-TT----EEEEEEETTSBEEEEEEEE--S-HHHHHHHHHHHTT-EEESHHHHTS-BTTB-EEEEEEEE--